Protein AF-A0A8G0PFW9-F1 (afdb_monomer)

pLDDT: mean 78.11, std 11.31, range [46.56, 93.0]

Nearest PDB structures (foldseek):
  8dt0-assembly2_B  TM=6.461E-01  e=2.366E+00  synthetic construct
  8dt0-assembly1_A  TM=6.400E-01  e=3.257E+00  synthetic construct

Organism: NCBI:txid1491479

Radius of gyration: 21.11 Å; Cα contacts (8 Å, |Δi|>4): 56; chains: 1; bounding box: 57×26×61 Å

Sequence (131 aa):
MNAHKLSPIAANILSLLYEFVSATLFGGIHLFAWNSRFPTDTEKLLWRISALMAIGVPYLYIATHIPLIGSTVTDIRRRMKRTRNITLGYIAIFYTPCRLFLVAESFRSLYYLPSEAFEATPAVMSIPHLG

Secondary structure (DSSP, 8-state):
--TT---HHHHHHHHHHHHHHHHHHHHHHHHHTTT---SSHHHHHHHHHHHHHHHHHHHHHHHHHGGGTT--HHHHHHHHHHHHHHHHHHIIIIIHHHHHHHHHHHHHHHHTS-GGGTS--TTTTT-TT--

Foldseek 3Di:
DDPPDDDPLRVVVVVLVVVLVVLQVLLVVLVVCLPPDDPDPVLSVLSVVLSVCSNVLSVVLCVLCVVVSDDDPVCCVVSVVVSVVVNVVCCVPRNVVSSVSSVVVVVVSVVPPPVVVVPQDVVNVVPPPDD

Structure (mmCIF, N/CA/C/O backbone):
data_AF-A0A8G0PFW9-F1
#
_entry.id   AF-A0A8G0PFW9-F1
#
loop_
_atom_sit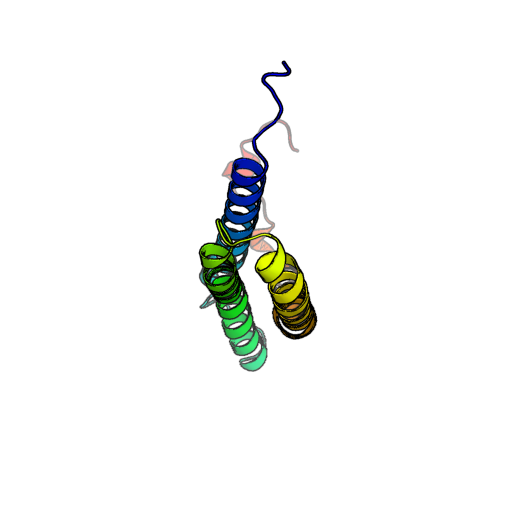e.group_PDB
_atom_site.id
_atom_site.type_symbol
_atom_site.label_atom_id
_atom_site.label_alt_id
_atom_site.label_comp_id
_atom_site.label_asym_id
_atom_site.label_entity_id
_atom_site.label_seq_id
_atom_site.pdbx_PDB_ins_code
_atom_site.Cartn_x
_atom_site.Cartn_y
_atom_site.Cartn_z
_atom_site.occupancy
_atom_site.B_iso_or_equiv
_atom_site.auth_seq_id
_atom_site.auth_comp_id
_atom_site.auth_asym_id
_atom_site.auth_atom_id
_atom_site.pdbx_PDB_model_num
ATOM 1 N N . MET A 1 1 ? 7.457 2.168 39.677 1.00 46.56 1 MET A N 1
ATOM 2 C CA . MET A 1 1 ? 6.596 2.701 38.595 1.00 46.56 1 MET A CA 1
ATOM 3 C C . MET A 1 1 ? 7.503 3.002 37.412 1.00 46.56 1 MET A C 1
ATOM 5 O O . MET A 1 1 ? 8.308 3.914 37.506 1.00 46.56 1 MET A O 1
ATOM 9 N N . ASN A 1 2 ? 7.486 2.172 36.366 1.00 52.34 2 ASN A N 1
ATOM 10 C CA . ASN A 1 2 ? 8.480 2.252 35.288 1.00 52.34 2 ASN A CA 1
ATOM 11 C C . ASN A 1 2 ? 8.028 3.276 34.242 1.00 52.34 2 ASN A C 1
ATOM 13 O O . ASN A 1 2 ? 7.095 3.002 33.491 1.00 52.34 2 ASN A O 1
ATOM 17 N N . ALA A 1 3 ? 8.711 4.419 34.175 1.00 60.00 3 ALA A N 1
ATOM 18 C CA . ALA A 1 3 ? 8.406 5.542 33.281 1.00 60.00 3 ALA A CA 1
ATOM 19 C C . ALA A 1 3 ? 8.506 5.222 31.769 1.00 60.00 3 ALA A C 1
ATOM 21 O O . ALA A 1 3 ? 8.150 6.052 30.943 1.00 60.00 3 ALA A O 1
ATOM 22 N N . HIS A 1 4 ? 8.945 4.014 31.398 1.00 67.62 4 HIS A N 1
ATOM 23 C CA . HIS A 1 4 ? 9.104 3.579 30.005 1.00 67.62 4 HIS A CA 1
ATOM 24 C C . HIS A 1 4 ? 7.953 2.717 29.459 1.00 67.62 4 HIS A C 1
ATOM 26 O O . HIS A 1 4 ? 7.956 2.385 28.275 1.00 67.62 4 HIS A O 1
ATOM 32 N N . LYS A 1 5 ? 6.962 2.324 30.276 1.00 73.75 5 LYS A N 1
ATOM 33 C CA . LYS A 1 5 ? 5.803 1.570 29.769 1.00 73.75 5 LYS A CA 1
ATOM 34 C C . LYS A 1 5 ? 4.761 2.533 29.196 1.00 73.75 5 LYS A C 1
ATOM 36 O O . LYS A 1 5 ? 3.968 3.104 29.939 1.00 73.75 5 LYS A O 1
ATOM 41 N N . LEU A 1 6 ? 4.766 2.679 27.871 1.00 75.31 6 LEU A N 1
ATOM 42 C CA . LEU A 1 6 ? 3.681 3.310 27.114 1.00 75.31 6 LEU A CA 1
ATOM 43 C C . LEU A 1 6 ? 2.337 2.666 27.482 1.00 75.31 6 LEU A C 1
ATOM 45 O O . LEU A 1 6 ? 2.247 1.448 27.666 1.00 75.31 6 LEU A O 1
ATOM 49 N N . SER A 1 7 ? 1.287 3.481 27.583 1.00 83.25 7 SER A N 1
ATOM 50 C CA . SER A 1 7 ? -0.062 2.959 27.794 1.00 83.25 7 SER A CA 1
ATOM 51 C C . SER A 1 7 ? -0.478 2.086 26.595 1.00 83.25 7 SER A C 1
ATOM 53 O O . SER A 1 7 ? -0.037 2.343 25.472 1.00 83.25 7 SER A O 1
ATOM 55 N N . PRO A 1 8 ? -1.345 1.074 26.782 1.00 76.31 8 PRO A N 1
AT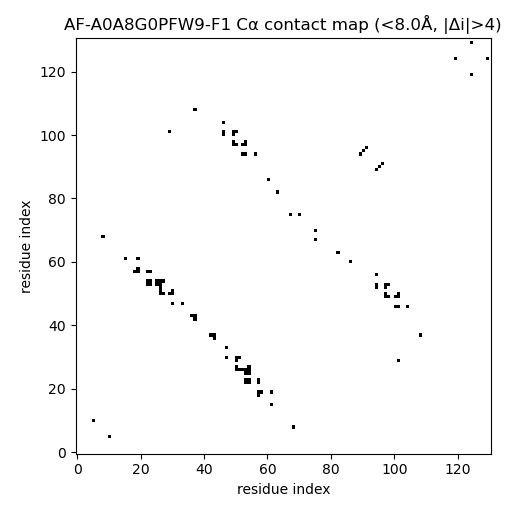OM 56 C CA . PRO A 1 8 ? -1.787 0.200 25.689 1.00 76.31 8 PRO A CA 1
ATOM 57 C C . PRO A 1 8 ? -2.383 0.971 24.503 1.00 76.31 8 PRO A C 1
ATOM 59 O O . PRO A 1 8 ? -2.210 0.590 23.350 1.00 76.31 8 PRO A O 1
ATOM 62 N N . ILE A 1 9 ? -3.050 2.091 24.788 1.00 75.69 9 ILE A N 1
ATOM 63 C CA . ILE A 1 9 ? -3.623 2.988 23.780 1.00 75.69 9 ILE A CA 1
ATOM 64 C C . ILE A 1 9 ? -2.515 3.709 23.009 1.00 75.69 9 ILE A C 1
ATOM 66 O O . ILE A 1 9 ? -2.540 3.715 21.782 1.00 75.69 9 ILE A O 1
ATOM 70 N N . ALA A 1 10 ? -1.523 4.269 23.709 1.00 81.19 10 ALA A N 1
ATOM 71 C CA . ALA A 1 10 ? -0.398 4.940 23.065 1.00 81.19 10 ALA A CA 1
ATOM 72 C C . ALA A 1 10 ? 0.402 3.972 22.181 1.00 81.19 10 ALA A C 1
ATOM 74 O O . ALA A 1 10 ? 0.757 4.326 21.062 1.00 81.19 10 ALA A O 1
ATOM 75 N N . ALA A 1 11 ? 0.621 2.734 22.636 1.00 80.06 11 ALA A N 1
ATOM 76 C CA . ALA A 1 11 ? 1.293 1.704 21.846 1.00 80.06 11 ALA A CA 1
ATOM 77 C C . ALA A 1 11 ? 0.537 1.376 20.544 1.00 80.06 11 ALA A C 1
ATOM 79 O O . ALA A 1 11 ? 1.153 1.336 19.483 1.00 80.06 11 ALA A O 1
ATOM 80 N N . ASN A 1 12 ? -0.791 1.220 20.606 1.00 80.19 12 ASN A N 1
ATOM 81 C CA . ASN A 1 12 ? -1.618 0.973 19.420 1.00 80.19 12 ASN A CA 1
ATOM 82 C C . ASN A 1 12 ? -1.625 2.165 18.453 1.00 80.19 12 ASN A C 1
ATOM 84 O O . ASN A 1 12 ? -1.585 1.985 17.242 1.00 80.19 12 ASN A O 1
ATOM 88 N N . ILE A 1 13 ? -1.674 3.395 18.969 1.00 82.31 13 ILE A N 1
ATOM 89 C CA . ILE A 1 13 ? -1.617 4.596 18.125 1.00 82.31 13 ILE A CA 1
ATOM 90 C C . ILE A 1 13 ? -0.265 4.669 17.412 1.00 82.31 13 ILE A C 1
ATOM 92 O O . ILE A 1 13 ? -0.219 4.892 16.205 1.00 82.31 13 ILE A O 1
ATOM 96 N N . LEU A 1 14 ? 0.833 4.437 18.134 1.00 86.38 14 LEU A N 1
ATOM 97 C CA . LEU A 1 14 ? 2.175 4.459 17.556 1.00 86.38 14 LEU A CA 1
ATOM 98 C C . LEU A 1 14 ? 2.358 3.386 16.477 1.00 86.38 14 LEU A C 1
ATOM 100 O O . LEU A 1 14 ? 2.917 3.692 15.424 1.00 86.38 14 LEU A O 1
ATOM 104 N N . SER A 1 15 ? 1.863 2.162 16.691 1.00 83.44 15 SER A N 1
ATOM 105 C CA . SER A 1 15 ? 1.940 1.108 15.672 1.00 83.44 15 SER A CA 1
ATOM 106 C C . SER A 1 15 ? 1.129 1.460 14.423 1.00 83.44 15 SER A C 1
ATOM 108 O O . SER A 1 15 ? 1.637 1.321 13.313 1.00 83.44 15 SER A O 1
ATOM 110 N N . LEU A 1 16 ? -0.086 1.997 14.589 1.00 83.50 16 LEU A N 1
ATOM 111 C CA . LEU A 1 16 ? -0.925 2.441 13.470 1.00 83.50 16 LEU A CA 1
ATOM 112 C C . LEU A 1 16 ? -0.260 3.564 12.662 1.00 83.50 16 LEU A C 1
ATOM 114 O O . LEU A 1 16 ? -0.283 3.537 11.432 1.00 83.50 16 LEU A O 1
ATOM 118 N N . LEU A 1 17 ? 0.359 4.537 13.339 1.00 88.00 17 LEU A N 1
ATOM 119 C CA . LEU A 1 17 ? 1.085 5.627 12.684 1.00 88.00 17 LEU A CA 1
ATOM 120 C C . LEU A 1 17 ? 2.297 5.110 11.904 1.00 88.00 17 LEU A C 1
ATOM 122 O O . LEU A 1 17 ? 2.507 5.509 10.760 1.00 88.00 17 LEU A O 1
ATOM 126 N N . TYR A 1 18 ? 3.074 4.204 12.498 1.00 89.75 18 TYR A N 1
ATOM 127 C CA . TYR A 1 18 ? 4.235 3.604 11.844 1.00 89.75 18 TYR A CA 1
ATOM 128 C C . TYR A 1 18 ? 3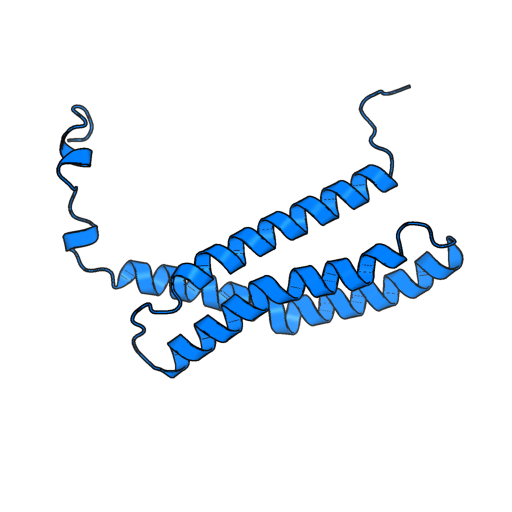.848 2.829 10.572 1.00 89.75 18 TYR A C 1
ATOM 130 O O . TYR A 1 18 ? 4.437 3.030 9.505 1.00 89.75 18 TYR A O 1
ATOM 138 N N . GLU A 1 19 ? 2.826 1.975 10.658 1.00 85.00 19 GLU A N 1
ATOM 139 C CA . GLU A 1 19 ? 2.307 1.205 9.520 1.00 85.00 19 GLU A CA 1
ATOM 140 C C . GLU A 1 19 ? 1.804 2.126 8.400 1.00 85.00 19 GLU A C 1
ATOM 142 O O . GLU A 1 19 ? 2.111 1.917 7.226 1.00 85.00 19 GLU A O 1
ATOM 147 N N . PHE A 1 20 ? 1.090 3.192 8.756 1.00 87.88 20 PHE A N 1
ATOM 148 C CA . PHE A 1 20 ? 0.565 4.152 7.794 1.00 87.88 20 PHE A CA 1
ATOM 149 C C . PHE A 1 20 ? 1.654 4.921 7.052 1.00 87.88 20 PHE A C 1
ATOM 151 O O . PHE A 1 20 ? 1.636 4.996 5.820 1.00 87.88 20 PHE A O 1
ATOM 158 N N . VAL A 1 21 ? 2.608 5.486 7.795 1.00 90.69 21 VAL A N 1
ATOM 159 C CA . VAL A 1 21 ? 3.698 6.274 7.216 1.00 90.69 21 VAL A CA 1
ATOM 160 C C . VAL A 1 21 ? 4.554 5.391 6.314 1.00 90.69 21 VAL A C 1
ATOM 162 O O . VAL A 1 21 ? 4.803 5.756 5.167 1.00 90.69 21 VAL A O 1
ATOM 165 N N . SER A 1 22 ? 4.946 4.202 6.781 1.00 88.69 22 SER A N 1
ATOM 166 C CA . SER A 1 22 ? 5.769 3.282 5.987 1.00 88.69 22 SER A CA 1
ATOM 167 C C . SER A 1 22 ? 5.087 2.856 4.683 1.00 88.69 22 SER A C 1
ATOM 169 O O . SER A 1 22 ? 5.723 2.858 3.628 1.00 88.69 22 SER A O 1
ATOM 171 N N . ALA A 1 23 ? 3.791 2.540 4.721 1.00 86.50 23 ALA A N 1
ATOM 172 C CA . ALA A 1 23 ? 3.063 2.118 3.533 1.00 86.50 23 ALA A CA 1
ATOM 173 C C . ALA A 1 23 ? 2.800 3.274 2.553 1.00 86.50 23 ALA A C 1
ATOM 175 O O . ALA A 1 23 ? 2.933 3.085 1.343 1.00 86.50 23 ALA A O 1
ATOM 176 N N . THR A 1 24 ? 2.505 4.474 3.062 1.00 87.94 24 THR A N 1
ATOM 177 C CA . THR A 1 24 ? 2.321 5.678 2.236 1.00 87.94 24 THR A CA 1
ATOM 178 C C . THR A 1 24 ? 3.617 6.068 1.536 1.00 87.94 24 THR A C 1
ATOM 180 O O . THR A 1 24 ? 3.604 6.332 0.337 1.00 87.94 24 THR A O 1
ATOM 183 N N . LEU A 1 25 ? 4.746 6.050 2.251 1.00 90.94 25 LEU A N 1
ATOM 184 C CA . LEU A 1 25 ? 6.060 6.316 1.663 1.00 90.94 25 LEU A CA 1
ATOM 185 C C . LEU A 1 25 ? 6.408 5.276 0.599 1.00 90.94 25 LEU A C 1
ATOM 187 O O . LEU A 1 25 ? 6.813 5.641 -0.503 1.00 90.94 25 LEU A O 1
ATOM 191 N N . PHE A 1 26 ? 6.197 3.990 0.900 1.00 87.88 26 PHE A N 1
ATOM 192 C CA . PHE A 1 26 ? 6.446 2.917 -0.056 1.00 87.88 26 PHE A CA 1
ATOM 193 C C . PHE A 1 26 ? 5.622 3.111 -1.334 1.00 87.88 26 PHE A C 1
ATOM 195 O O . PHE A 1 26 ? 6.199 3.221 -2.410 1.00 87.88 26 PHE A O 1
ATOM 202 N N . GLY A 1 27 ? 4.293 3.211 -1.244 1.00 85.94 27 GLY A N 1
ATOM 203 C CA . GLY A 1 27 ? 3.447 3.390 -2.429 1.00 85.94 27 GLY A CA 1
ATOM 204 C C . GLY A 1 27 ? 3.707 4.714 -3.158 1.00 85.94 27 GLY A C 1
ATOM 205 O O . GLY A 1 27 ? 3.757 4.743 -4.387 1.00 85.94 27 GLY A O 1
ATOM 206 N N . GLY A 1 28 ? 3.945 5.794 -2.407 1.00 88.31 28 GLY A N 1
ATOM 207 C CA . GLY A 1 28 ? 4.200 7.135 -2.933 1.00 88.31 28 GLY A CA 1
ATOM 208 C C . GLY A 1 28 ? 5.440 7.210 -3.817 1.00 88.31 28 GLY A C 1
ATOM 209 O O . GLY A 1 28 ? 5.379 7.781 -4.902 1.00 88.31 28 GLY A O 1
ATOM 210 N N . ILE A 1 29 ? 6.541 6.569 -3.414 1.00 90.75 29 ILE A N 1
ATOM 211 C CA . ILE A 1 29 ? 7.770 6.558 -4.221 1.00 90.75 29 ILE A CA 1
ATOM 212 C C . ILE A 1 29 ? 7.531 5.891 -5.586 1.00 90.75 29 ILE A C 1
ATOM 214 O O . ILE A 1 29 ? 7.997 6.388 -6.609 1.00 90.75 29 ILE A O 1
ATOM 218 N N . HIS A 1 30 ? 6.745 4.813 -5.630 1.00 89.31 30 HIS A N 1
ATOM 219 C CA . HIS A 1 30 ? 6.454 4.090 -6.873 1.00 89.31 30 HIS A CA 1
ATOM 220 C C . HIS A 1 30 ? 5.514 4.878 -7.803 1.00 89.31 30 HIS A C 1
ATOM 222 O O . HIS A 1 30 ? 5.549 4.693 -9.023 1.00 89.31 30 HIS A O 1
ATOM 228 N N . LEU A 1 31 ? 4.716 5.810 -7.265 1.00 88.19 31 LEU A N 1
ATOM 229 C CA . LEU A 1 31 ? 3.946 6.744 -8.088 1.00 88.19 31 LEU A CA 1
ATOM 230 C C . LEU A 1 31 ? 4.827 7.748 -8.838 1.00 88.19 31 LEU A C 1
ATOM 232 O O . LEU A 1 31 ? 4.417 8.198 -9.902 1.00 88.19 31 LEU A O 1
ATOM 236 N N . PHE A 1 32 ? 6.037 8.078 -8.374 1.00 87.94 32 PHE A N 1
ATOM 237 C CA . PHE A 1 32 ? 6.924 8.950 -9.159 1.00 87.94 32 PHE A CA 1
ATOM 238 C C . PHE A 1 32 ? 7.312 8.323 -10.505 1.00 87.94 32 PHE A C 1
ATOM 240 O O . PHE A 1 32 ? 7.477 9.030 -11.497 1.00 87.94 32 PHE A O 1
ATOM 247 N N . ALA A 1 33 ? 7.343 6.991 -10.577 1.00 86.19 33 ALA A N 1
ATOM 248 C CA . ALA A 1 33 ? 7.568 6.228 -11.801 1.00 86.19 33 ALA A CA 1
ATOM 249 C C . ALA A 1 33 ? 6.302 6.068 -12.678 1.00 86.19 33 ALA A C 1
ATOM 251 O O . ALA A 1 33 ? 6.254 5.212 -13.559 1.00 86.19 33 ALA A O 1
ATOM 252 N N . TRP A 1 34 ? 5.255 6.883 -12.480 1.00 87.19 34 TRP A N 1
ATOM 253 C CA . TRP A 1 34 ? 3.972 6.773 -13.200 1.00 87.19 34 TRP A CA 1
ATOM 254 C C . TRP A 1 34 ? 4.091 6.781 -14.733 1.00 87.19 34 TRP A C 1
ATOM 256 O O . TRP A 1 34 ? 3.286 6.159 -15.443 1.00 87.19 34 TRP A O 1
ATOM 266 N N . ASN A 1 35 ? 5.079 7.520 -15.241 1.00 84.88 35 ASN A N 1
ATOM 267 C CA . ASN A 1 35 ? 5.369 7.682 -16.665 1.00 84.88 35 ASN A CA 1
ATOM 268 C C . A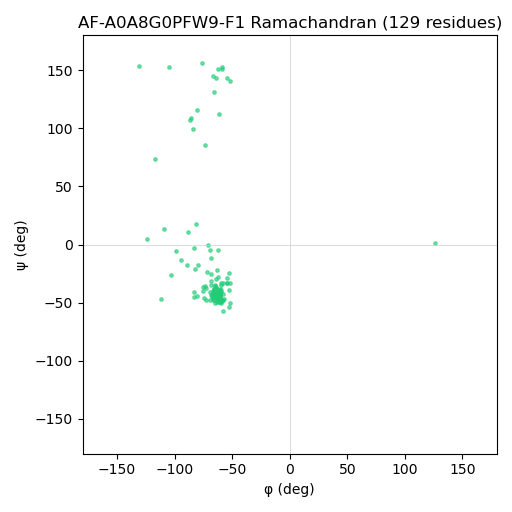SN A 1 35 ? 6.658 6.974 -17.102 1.00 84.88 35 ASN A C 1
ATOM 270 O O . ASN A 1 35 ? 7.127 7.217 -18.213 1.00 84.88 35 ASN A O 1
ATOM 274 N N . SER A 1 36 ? 7.211 6.093 -16.264 1.00 82.81 36 SER A N 1
ATOM 275 C CA . SER A 1 36 ? 8.371 5.286 -16.634 1.00 82.81 36 SER A CA 1
ATOM 276 C C . SER A 1 36 ? 8.080 4.422 -17.862 1.00 82.81 36 SER A C 1
ATOM 278 O O . SER A 1 36 ? 6.929 4.068 -18.154 1.00 82.81 36 SER A O 1
ATOM 280 N N . ARG A 1 37 ? 9.136 4.127 -18.624 1.00 82.12 37 ARG A N 1
ATOM 281 C CA . ARG A 1 37 ? 9.058 3.258 -19.800 1.00 82.12 37 ARG A CA 1
ATOM 282 C C . ARG A 1 37 ? 9.080 1.810 -19.328 1.00 82.12 37 ARG A C 1
ATOM 284 O O . ARG A 1 37 ? 10.070 1.376 -18.755 1.00 82.12 37 ARG A O 1
ATOM 291 N N . PHE A 1 38 ? 7.989 1.097 -19.577 1.00 84.56 38 PHE A N 1
ATOM 292 C CA . PHE A 1 38 ? 7.886 -0.340 -19.342 1.00 84.56 38 PHE A CA 1
ATOM 293 C C . PHE A 1 38 ? 7.951 -1.079 -20.685 1.00 84.56 38 PHE A C 1
ATOM 295 O O . PHE A 1 38 ? 7.568 -0.490 -21.701 1.00 84.56 38 PHE A O 1
ATOM 302 N N . PRO A 1 39 ? 8.418 -2.338 -20.709 1.00 82.94 39 PRO A N 1
ATOM 303 C CA . PRO A 1 39 ? 8.485 -3.134 -21.934 1.00 82.94 39 PRO A CA 1
ATOM 304 C C . PRO A 1 39 ? 7.117 -3.350 -22.593 1.00 82.94 39 PRO A C 1
ATOM 306 O O . PRO A 1 39 ? 7.027 -3.370 -23.819 1.00 82.94 39 PRO A O 1
ATOM 309 N N . THR A 1 40 ? 6.053 -3.481 -21.794 1.00 88.00 40 THR A N 1
ATOM 310 C CA . THR A 1 40 ? 4.678 -3.657 -22.281 1.00 88.00 40 THR A CA 1
ATOM 311 C C . THR A 1 40 ? 3.680 -2.709 -21.608 1.00 88.00 40 THR A C 1
ATOM 313 O O . THR A 1 40 ? 3.844 -2.291 -20.457 1.00 88.00 40 THR A O 1
ATOM 316 N N . ASP A 1 41 ? 2.581 -2.404 -22.308 1.00 89.75 41 ASP A N 1
ATOM 317 C CA . ASP A 1 41 ? 1.482 -1.598 -21.756 1.00 89.75 41 ASP A CA 1
ATOM 318 C C . ASP A 1 41 ? 0.777 -2.292 -20.579 1.00 89.75 41 ASP A C 1
ATOM 320 O O . ASP A 1 41 ? 0.292 -1.632 -19.657 1.00 89.75 41 ASP A O 1
ATOM 324 N N . THR A 1 42 ? 0.752 -3.628 -20.573 1.00 90.94 42 THR A N 1
ATOM 325 C CA . THR A 1 42 ? 0.171 -4.421 -19.484 1.00 90.94 42 THR A CA 1
ATOM 326 C C . THR A 1 42 ? 0.975 -4.282 -18.195 1.00 90.94 42 THR A C 1
ATOM 328 O O . THR A 1 42 ? 0.383 -4.039 -17.145 1.00 90.94 42 THR A O 1
ATOM 331 N N . GLU A 1 43 ? 2.307 -4.367 -18.255 1.00 89.19 43 GLU A N 1
ATOM 332 C CA . GLU A 1 43 ? 3.180 -4.163 -17.088 1.00 89.19 43 GLU A CA 1
ATOM 333 C C . GLU A 1 43 ? 3.024 -2.747 -16.527 1.00 89.19 43 GLU A C 1
ATOM 335 O O . GLU A 1 43 ? 2.881 -2.565 -15.318 1.00 89.19 43 GLU A O 1
ATOM 340 N N . LYS A 1 44 ? 2.936 -1.744 -17.407 1.00 89.38 44 LYS A N 1
ATOM 341 C CA . LYS A 1 44 ? 2.679 -0.354 -17.013 1.00 89.38 44 LYS A CA 1
ATOM 342 C C . LYS A 1 44 ? 1.335 -0.186 -16.306 1.00 89.38 44 LYS A C 1
ATOM 344 O O . LYS A 1 44 ? 1.237 0.546 -15.319 1.00 89.38 44 LYS A O 1
ATOM 349 N N . LEU A 1 45 ? 0.283 -0.837 -16.799 1.00 92.06 45 LEU A N 1
ATOM 350 C CA . LEU A 1 45 ? -1.030 -0.798 -16.160 1.00 92.06 45 LEU A CA 1
ATOM 351 C C . LEU A 1 45 ? -1.005 -1.504 -14.797 1.00 92.06 45 LEU A C 1
ATOM 353 O O . LEU A 1 45 ? -1.494 -0.943 -13.815 1.00 92.06 45 LEU A O 1
ATOM 357 N N . LEU A 1 46 ? -0.391 -2.689 -14.717 1.00 91.44 46 LEU A N 1
ATOM 358 C CA . LEU A 1 46 ? -0.221 -3.439 -13.470 1.00 91.44 46 LEU A CA 1
ATOM 359 C C . LEU A 1 46 ? 0.583 -2.648 -12.437 1.00 91.44 46 LEU A C 1
ATOM 361 O O . LEU A 1 46 ? 0.213 -2.638 -11.265 1.00 91.44 46 LEU A O 1
ATOM 365 N N . TRP A 1 47 ? 1.619 -1.923 -12.862 1.00 93.00 47 TRP A N 1
ATOM 366 C CA . TRP A 1 47 ? 2.390 -1.023 -12.006 1.00 93.00 47 TRP A CA 1
ATOM 367 C C . TRP A 1 47 ? 1.513 0.064 -11.401 1.00 93.00 47 TRP A C 1
ATOM 369 O O . TRP A 1 47 ? 1.497 0.247 -10.185 1.00 93.00 47 TRP A O 1
ATOM 379 N N . ARG A 1 48 ? 0.732 0.755 -12.236 1.00 92.50 48 ARG A N 1
ATOM 380 C CA . ARG A 1 48 ? -0.157 1.837 -11.793 1.00 92.50 48 ARG A CA 1
ATOM 381 C C . ARG A 1 48 ? -1.202 1.338 -10.806 1.00 92.50 48 ARG A C 1
ATOM 383 O O . ARG A 1 48 ? -1.385 1.951 -9.757 1.00 92.50 48 ARG A O 1
ATOM 390 N N . ILE A 1 49 ? -1.850 0.215 -11.116 1.00 92.00 49 ILE A N 1
ATOM 391 C CA . ILE A 1 49 ? -2.829 -0.410 -10.221 1.00 92.00 49 ILE A CA 1
ATOM 392 C C . ILE A 1 49 ? -2.153 -0.808 -8.906 1.00 92.00 49 ILE A C 1
ATOM 394 O O . ILE A 1 49 ? -2.655 -0.468 -7.838 1.00 92.00 49 ILE A O 1
ATOM 398 N N . SER A 1 50 ? -0.990 -1.459 -8.965 1.00 91.62 50 SER A N 1
ATOM 399 C CA . SER A 1 50 ? -0.264 -1.910 -7.774 1.00 91.62 50 SER A CA 1
ATOM 400 C C . SER A 1 50 ? 0.195 -0.741 -6.899 1.00 91.62 50 SER A C 1
ATOM 402 O O . SER A 1 50 ? 0.060 -0.812 -5.679 1.00 91.62 50 SER A O 1
ATOM 404 N N . ALA A 1 51 ? 0.678 0.354 -7.493 1.00 91.19 51 ALA A N 1
ATOM 405 C CA . ALA A 1 51 ? 1.097 1.557 -6.775 1.00 91.19 51 ALA A CA 1
ATOM 406 C C . ALA A 1 51 ? -0.092 2.278 -6.116 1.00 91.19 51 ALA A C 1
ATOM 408 O O . ALA A 1 51 ? -0.010 2.663 -4.949 1.00 91.19 51 ALA A O 1
ATOM 409 N N . LEU A 1 52 ? -1.228 2.394 -6.815 1.00 90.31 52 LEU A N 1
ATOM 410 C CA . LEU A 1 52 ? -2.460 2.953 -6.245 1.00 90.31 52 LEU A CA 1
ATOM 411 C C . LEU A 1 52 ? -3.001 2.089 -5.101 1.00 90.31 52 LEU A C 1
ATOM 413 O O . LEU A 1 52 ? -3.375 2.618 -4.055 1.00 90.31 52 LEU A O 1
ATOM 417 N N . MET A 1 53 ? -2.995 0.765 -5.265 1.00 87.81 53 MET A N 1
ATOM 418 C CA . MET A 1 53 ? -3.384 -0.173 -4.210 1.00 87.81 53 MET A CA 1
ATOM 419 C C . MET A 1 53 ? -2.441 -0.073 -3.005 1.00 87.81 53 MET A C 1
ATOM 421 O O . MET A 1 53 ? -2.904 -0.040 -1.867 1.00 87.81 53 MET A O 1
ATOM 425 N N . ALA A 1 54 ? -1.130 0.052 -3.227 1.00 87.06 54 ALA A N 1
ATOM 426 C CA . ALA A 1 54 ? -0.153 0.189 -2.149 1.00 87.06 54 ALA A CA 1
ATOM 427 C C . ALA A 1 54 ? -0.405 1.424 -1.264 1.00 87.06 54 ALA A C 1
ATOM 429 O O . ALA A 1 54 ? -0.173 1.347 -0.057 1.00 87.06 54 ALA A O 1
ATOM 430 N N . ILE A 1 55 ? -0.926 2.518 -1.836 1.00 87.19 55 ILE A N 1
ATOM 431 C CA . ILE A 1 55 ? -1.327 3.719 -1.087 1.00 87.19 55 ILE A CA 1
ATOM 432 C C . ILE A 1 55 ? -2.728 3.584 -0.497 1.00 87.19 55 ILE A C 1
ATOM 434 O O . ILE A 1 55 ? -2.914 3.922 0.663 1.00 87.19 55 ILE A O 1
ATOM 438 N N . GLY A 1 56 ? -3.716 3.101 -1.254 1.00 85.25 56 GLY A N 1
ATOM 439 C CA . GLY A 1 56 ? -5.122 3.106 -0.831 1.00 85.25 56 GLY A CA 1
ATOM 440 C C . GLY A 1 56 ? -5.437 2.154 0.328 1.00 85.25 56 GLY A C 1
ATOM 441 O O . GLY A 1 56 ? -6.246 2.475 1.200 1.00 85.25 56 GLY A O 1
ATOM 442 N N . VAL A 1 57 ? -4.775 0.996 0.380 1.00 81.69 57 VAL A N 1
ATOM 443 C CA . VAL A 1 57 ? -5.018 -0.038 1.401 1.00 81.69 57 VAL A CA 1
ATOM 444 C C . VAL A 1 57 ? -4.766 0.450 2.842 1.00 81.69 57 VAL A C 1
ATOM 446 O O . VAL A 1 57 ? -5.635 0.238 3.693 1.00 81.69 57 VAL A O 1
ATOM 449 N N . PRO A 1 58 ? -3.654 1.145 3.143 1.00 81.75 58 PRO A N 1
ATOM 450 C CA . PRO A 1 58 ? -3.419 1.773 4.447 1.00 81.75 58 PRO A CA 1
ATOM 451 C C . PRO A 1 58 ? -4.545 2.691 4.941 1.00 81.75 58 PRO A C 1
ATOM 453 O O . PRO A 1 58 ? -4.883 2.662 6.125 1.00 81.75 58 PRO A O 1
ATOM 456 N N . TYR A 1 59 ? -5.172 3.472 4.055 1.00 83.19 59 TYR A N 1
ATOM 457 C CA . TYR A 1 59 ? -6.269 4.369 4.443 1.00 83.19 59 TYR A CA 1
ATOM 458 C C . TYR A 1 59 ? -7.527 3.589 4.840 1.00 83.19 59 TYR A C 1
ATOM 460 O O . TYR A 1 59 ? -8.164 3.914 5.844 1.00 83.19 59 TYR A O 1
ATOM 468 N N . LEU A 1 60 ? -7.858 2.518 4.108 1.00 80.31 60 LEU A N 1
ATOM 469 C CA . LEU A 1 60 ? -8.967 1.622 4.464 1.00 80.31 60 LEU A CA 1
ATOM 470 C C . LEU A 1 60 ? -8.710 0.906 5.798 1.00 80.31 60 LEU A C 1
ATOM 472 O O . LEU A 1 60 ? -9.623 0.720 6.610 1.00 80.31 60 LEU A O 1
ATOM 476 N N . TYR A 1 61 ? -7.457 0.530 6.054 1.00 78.19 61 TYR A N 1
ATOM 477 C CA . TYR A 1 61 ? -7.056 -0.079 7.315 1.00 78.19 61 TYR A CA 1
ATOM 478 C C . TYR A 1 61 ? -7.251 0.880 8.500 1.00 78.19 61 TYR A C 1
ATOM 480 O O . TYR A 1 61 ? -7.939 0.522 9.456 1.00 78.19 61 TYR A O 1
ATOM 488 N N . ILE A 1 62 ? -6.775 2.127 8.415 1.00 78.38 62 ILE A N 1
ATOM 489 C CA . ILE A 1 62 ? -7.027 3.135 9.459 1.00 78.38 62 ILE A CA 1
ATOM 490 C C . ILE A 1 62 ? -8.527 3.359 9.666 1.00 78.38 62 ILE A C 1
ATOM 492 O O . ILE A 1 62 ? -9.000 3.333 10.805 1.00 78.38 62 ILE A O 1
ATOM 496 N N . ALA A 1 63 ? -9.289 3.535 8.582 1.00 79.06 63 ALA A N 1
ATOM 497 C CA . ALA A 1 63 ? -10.724 3.809 8.652 1.00 79.06 63 ALA A CA 1
ATOM 498 C C . ALA A 1 63 ? -11.501 2.715 9.409 1.00 79.06 63 ALA A C 1
ATOM 500 O O . ALA A 1 63 ? -12.463 3.004 10.119 1.00 79.06 63 ALA A O 1
ATOM 501 N N . THR A 1 64 ? -11.062 1.458 9.305 1.00 74.19 64 THR A N 1
ATOM 502 C CA . THR A 1 64 ? -11.681 0.328 10.015 1.00 74.19 64 THR A CA 1
ATOM 503 C C . THR A 1 64 ? -11.224 0.179 11.472 1.00 74.19 64 THR A C 1
ATOM 505 O O . THR A 1 64 ? -11.953 -0.426 12.261 1.00 74.19 64 THR A O 1
ATOM 508 N N . HIS A 1 65 ? -10.063 0.731 11.852 1.00 71.50 65 HIS A N 1
ATOM 509 C CA . HIS A 1 65 ? -9.450 0.536 13.175 1.00 71.50 65 HIS A CA 1
ATOM 510 C C . HIS A 1 65 ? -9.621 1.735 14.128 1.00 71.50 65 HIS A C 1
ATOM 512 O O . HIS A 1 65 ? -9.705 1.516 15.335 1.00 71.50 65 HIS A O 1
ATOM 518 N N . ILE A 1 66 ? -9.779 2.969 13.624 1.00 70.81 66 ILE A N 1
ATOM 519 C CA . ILE A 1 66 ? -10.113 4.162 14.436 1.00 70.81 66 ILE A CA 1
ATOM 520 C C . ILE A 1 66 ? -11.344 3.963 15.344 1.00 70.81 66 ILE A C 1
ATOM 522 O O . ILE A 1 66 ? -11.225 4.212 16.544 1.00 70.81 66 ILE A O 1
ATOM 526 N N . PRO A 1 67 ? -12.506 3.475 14.860 1.00 68.69 67 PRO A N 1
ATOM 527 C CA . PRO A 1 67 ? -13.702 3.346 15.701 1.00 68.69 67 PRO A CA 1
ATOM 528 C C . PRO A 1 67 ? -13.593 2.260 16.787 1.00 68.69 67 PRO A C 1
ATOM 530 O O . PRO A 1 67 ? -14.498 2.114 17.605 1.00 68.69 67 PRO A O 1
ATOM 533 N N . LEU A 1 68 ? -12.506 1.480 16.808 1.00 66.00 68 LEU A N 1
ATOM 534 C CA . LEU A 1 68 ? -12.250 0.463 17.832 1.00 66.00 68 LEU A CA 1
ATOM 535 C C . LEU A 1 68 ? -11.487 1.025 19.040 1.00 66.00 68 LEU A C 1
ATOM 537 O O . LEU A 1 68 ? -11.511 0.403 20.107 1.00 66.00 68 LEU A O 1
ATOM 541 N N . ILE A 1 69 ? -10.851 2.195 18.896 1.00 64.75 69 ILE A N 1
ATOM 542 C CA . ILE A 1 69 ? -10.084 2.880 19.942 1.00 64.75 69 ILE A CA 1
ATOM 543 C C . ILE A 1 69 ? -11.074 3.475 20.959 1.00 64.75 69 ILE A C 1
ATOM 545 O O . ILE A 1 69 ? -11.489 4.621 20.844 1.00 64.75 69 ILE A O 1
ATOM 549 N N . GLY A 1 70 ? -11.499 2.669 21.939 1.00 61.03 70 GLY A N 1
ATOM 550 C CA . GLY A 1 70 ? -12.399 3.095 23.026 1.00 61.03 70 GLY A CA 1
ATOM 551 C C . GLY A 1 70 ? -13.671 2.258 23.215 1.00 61.03 70 GLY A C 1
ATOM 552 O O . GLY A 1 70 ? -14.472 2.570 24.089 1.00 61.03 70 GLY A O 1
ATOM 553 N N . SER A 1 71 ? -13.870 1.197 22.429 1.00 61.62 71 SER A N 1
ATOM 554 C CA . SER A 1 71 ? -15.043 0.312 22.563 1.00 61.62 71 SER A CA 1
ATOM 555 C C . SER A 1 71 ? -14.943 -0.662 23.759 1.00 61.62 71 SER A C 1
ATOM 557 O O . SER A 1 71 ? -13.855 -0.972 24.235 1.00 61.62 71 SER A O 1
ATOM 559 N N . THR A 1 72 ? -16.078 -1.148 24.276 1.00 59.38 72 THR A N 1
ATOM 560 C CA . THR A 1 72 ? -16.154 -2.064 25.436 1.00 59.38 72 THR A CA 1
ATOM 561 C C . THR A 1 72 ? -15.554 -3.454 25.135 1.00 59.38 72 THR A C 1
ATOM 563 O O . THR A 1 72 ? -15.696 -3.988 24.035 1.00 59.38 72 THR A O 1
ATOM 566 N N . VAL A 1 73 ? -14.908 -4.084 26.132 1.00 61.41 73 VAL A N 1
ATOM 567 C CA . VAL A 1 73 ? -14.100 -5.331 26.036 1.00 61.41 73 VAL A CA 1
ATOM 568 C C . VAL A 1 73 ? -14.811 -6.515 25.348 1.00 61.41 73 VAL A C 1
ATOM 570 O O . VAL A 1 73 ? -14.174 -7.317 24.656 1.00 61.41 73 VAL A O 1
ATOM 573 N N . THR A 1 74 ? -16.130 -6.639 25.502 1.00 58.34 74 THR A N 1
ATOM 574 C CA . THR A 1 74 ? -16.945 -7.716 24.911 1.00 58.34 74 THR A CA 1
ATOM 575 C C . THR A 1 74 ? -17.179 -7.536 23.408 1.00 58.34 74 THR A C 1
ATOM 577 O O . THR A 1 74 ? -17.062 -8.510 22.656 1.00 58.34 74 THR A O 1
ATOM 580 N N . ASP A 1 75 ? -17.417 -6.305 22.952 1.00 60.50 75 ASP A N 1
ATOM 581 C CA . ASP A 1 75 ? -17.534 -5.970 21.529 1.00 60.50 75 ASP A CA 1
ATOM 582 C C . ASP A 1 75 ? -16.173 -5.996 20.832 1.00 60.50 75 ASP A C 1
ATOM 584 O O . ASP A 1 75 ? -16.071 -6.505 19.710 1.00 60.50 75 ASP A O 1
ATOM 588 N N . ILE A 1 76 ? -15.104 -5.587 21.532 1.00 60.59 76 ILE A N 1
ATOM 589 C CA . ILE A 1 76 ? -13.719 -5.721 21.059 1.00 60.59 76 ILE A CA 1
ATOM 590 C C . ILE A 1 76 ? -13.444 -7.172 20.657 1.00 60.59 76 ILE A C 1
ATOM 592 O O . ILE A 1 76 ? -13.042 -7.431 19.529 1.00 60.59 76 ILE A O 1
ATOM 596 N N . ARG A 1 77 ? -13.692 -8.161 21.524 1.00 64.25 77 ARG A N 1
ATOM 597 C CA . ARG A 1 77 ? -13.244 -9.545 21.268 1.00 64.25 77 ARG A CA 1
ATOM 598 C C . ARG A 1 77 ? -13.897 -10.189 20.035 1.00 64.25 77 ARG A C 1
ATOM 600 O O . ARG A 1 77 ? -13.233 -10.944 19.317 1.00 64.25 77 ARG A O 1
ATOM 607 N N . ARG A 1 78 ? -15.178 -9.903 19.768 1.00 64.31 78 ARG A N 1
ATOM 608 C CA . ARG A 1 78 ? -15.909 -10.435 18.600 1.00 64.31 78 ARG A CA 1
ATOM 609 C C . ARG A 1 78 ? -15.598 -9.643 17.330 1.00 64.31 78 ARG A C 1
ATOM 611 O O . ARG A 1 78 ? -15.346 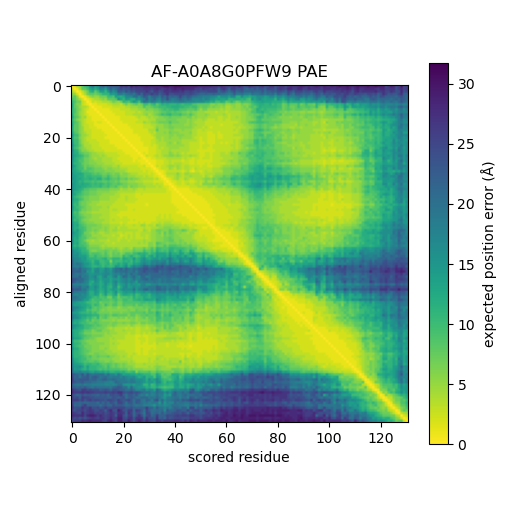-10.252 16.287 1.00 64.31 78 ARG A O 1
ATOM 618 N N . ARG A 1 79 ? -15.576 -8.309 17.414 1.00 63.22 79 ARG A N 1
ATOM 619 C CA . ARG A 1 79 ? -15.278 -7.426 16.279 1.00 63.22 79 ARG A CA 1
ATOM 620 C C . ARG A 1 79 ? -13.833 -7.610 15.821 1.00 63.22 79 ARG A C 1
ATOM 622 O O . ARG A 1 79 ? -13.624 -7.829 14.637 1.00 63.22 79 ARG A O 1
ATOM 629 N N . MET A 1 80 ? -12.883 -7.678 16.754 1.00 61.16 80 MET A N 1
ATOM 630 C CA . MET A 1 80 ? -11.447 -7.812 16.496 1.00 61.16 80 MET A CA 1
ATOM 631 C C . MET A 1 80 ? -11.083 -9.139 15.824 1.00 61.16 80 MET A C 1
ATOM 633 O O . MET A 1 80 ? -10.215 -9.150 14.965 1.00 61.16 80 MET A O 1
ATOM 637 N N . LYS A 1 81 ? -11.764 -10.259 16.122 1.00 66.69 81 LYS A N 1
ATOM 638 C CA . LYS A 1 81 ? -11.549 -11.516 15.371 1.00 66.69 81 LYS A CA 1
ATOM 639 C C . LYS A 1 81 ? -12.021 -11.409 13.919 1.00 66.69 81 LYS A C 1
ATOM 641 O O . LYS A 1 81 ? -11.327 -11.883 13.024 1.00 66.69 81 LYS A O 1
ATOM 646 N N . ARG A 1 82 ? -13.192 -10.807 13.683 1.00 69.44 82 ARG A N 1
ATOM 647 C CA . ARG A 1 82 ? -13.770 -10.683 12.338 1.00 69.44 82 ARG A CA 1
ATOM 648 C C . ARG A 1 82 ? -13.015 -9.655 11.497 1.00 69.44 82 ARG A C 1
ATOM 650 O O . ARG A 1 82 ? -12.641 -9.978 10.377 1.00 69.44 82 ARG A O 1
ATOM 657 N N . THR A 1 83 ? -12.750 -8.466 12.039 1.00 70.50 83 THR A N 1
ATOM 658 C CA . THR A 1 83 ? -11.970 -7.427 11.353 1.00 70.50 83 THR A CA 1
ATOM 659 C C . THR A 1 83 ? -10.560 -7.917 11.074 1.00 70.50 83 THR A C 1
ATOM 661 O O . THR A 1 83 ? -10.145 -7.869 9.927 1.00 70.50 83 THR A O 1
ATOM 664 N N . ARG A 1 84 ? -9.867 -8.512 12.054 1.00 68.69 84 ARG A N 1
ATOM 665 C CA . ARG A 1 84 ? -8.529 -9.079 11.839 1.00 68.69 84 ARG A CA 1
ATOM 666 C C . ARG A 1 84 ? -8.515 -10.132 10.736 1.00 68.69 84 ARG A C 1
ATOM 668 O O . ARG A 1 84 ? -7.651 -10.068 9.877 1.00 68.69 84 ARG A O 1
ATOM 675 N N . ASN A 1 85 ? -9.448 -11.085 10.726 1.00 77.06 85 ASN A N 1
ATOM 676 C CA . ASN A 1 85 ? -9.457 -12.125 9.693 1.00 77.06 85 ASN A CA 1
ATOM 677 C C . ASN A 1 85 ? -9.752 -11.554 8.295 1.00 77.06 85 ASN A C 1
ATOM 679 O O . ASN A 1 85 ? -9.130 -11.986 7.330 1.00 77.06 85 ASN A O 1
ATOM 683 N N . ILE A 1 86 ? -10.656 -10.574 8.187 1.00 78.06 86 ILE A N 1
ATOM 684 C CA . ILE A 1 86 ? -10.947 -9.890 6.918 1.00 78.06 86 ILE A CA 1
ATOM 685 C C . ILE A 1 86 ? -9.724 -9.095 6.451 1.00 78.06 86 ILE A C 1
ATOM 687 O O . ILE A 1 86 ? -9.315 -9.239 5.304 1.00 78.06 86 ILE A O 1
ATOM 691 N N . THR A 1 87 ? -9.105 -8.316 7.340 1.00 75.75 87 THR A N 1
ATOM 692 C CA . THR A 1 87 ? -7.893 -7.547 7.041 1.00 75.75 87 THR A CA 1
ATOM 693 C C . THR A 1 87 ? -6.747 -8.461 6.615 1.00 75.75 87 THR A C 1
ATOM 695 O O . THR A 1 87 ? -6.119 -8.203 5.596 1.00 75.75 87 THR A O 1
ATOM 698 N N . LEU A 1 88 ? -6.494 -9.557 7.340 1.00 76.25 88 LEU A N 1
ATOM 699 C CA . LEU A 1 88 ? -5.443 -10.520 6.994 1.00 76.25 88 LEU A CA 1
ATOM 700 C C . LEU A 1 88 ? -5.709 -11.198 5.646 1.00 76.25 88 LEU A C 1
ATOM 702 O O . LEU A 1 88 ? -4.790 -11.321 4.842 1.00 76.25 88 LEU A O 1
ATOM 706 N N . GLY A 1 89 ? -6.956 -11.598 5.378 1.00 84.25 89 GLY A N 1
ATOM 707 C CA . GLY A 1 89 ? -7.338 -12.168 4.085 1.00 84.25 89 GLY A CA 1
ATOM 708 C C . GLY A 1 89 ? -7.152 -11.172 2.940 1.00 84.25 89 GLY A C 1
ATOM 709 O O . GLY A 1 89 ? -6.584 -11.512 1.907 1.00 84.25 89 GLY A O 1
ATOM 710 N N . TYR A 1 90 ? -7.558 -9.920 3.145 1.00 80.69 90 TYR A N 1
ATOM 711 C CA . TYR A 1 90 ? -7.390 -8.857 2.160 1.00 80.69 90 TYR A CA 1
ATOM 712 C C . TYR A 1 90 ? -5.911 -8.533 1.893 1.00 80.69 90 TYR A C 1
ATOM 714 O O . TYR A 1 90 ? -5.504 -8.426 0.735 1.00 80.69 90 TYR A O 1
ATOM 722 N N . ILE A 1 91 ? -5.091 -8.444 2.947 1.00 79.31 91 ILE A N 1
ATOM 723 C CA . ILE A 1 91 ? -3.641 -8.256 2.823 1.00 79.31 91 ILE A CA 1
ATOM 724 C C . ILE A 1 91 ? -3.031 -9.403 2.014 1.00 79.31 91 ILE A C 1
ATOM 726 O O . ILE A 1 91 ? -2.294 -9.152 1.064 1.00 79.31 91 ILE A O 1
ATOM 730 N N . ALA A 1 92 ? -3.372 -10.649 2.348 1.00 83.38 92 ALA A N 1
ATOM 731 C CA . ALA A 1 92 ? -2.822 -11.824 1.684 1.00 83.38 92 ALA A CA 1
ATOM 732 C C . ALA A 1 92 ? -3.181 -11.893 0.191 1.00 83.38 92 ALA A C 1
ATOM 734 O O . ALA A 1 92 ? -2.323 -12.230 -0.621 1.00 83.38 92 ALA A O 1
ATOM 735 N N . ILE A 1 93 ? -4.426 -11.567 -0.170 1.00 86.19 93 ILE A N 1
ATOM 736 C CA . ILE A 1 93 ? -4.934 -11.738 -1.538 1.00 86.19 93 ILE A CA 1
ATOM 737 C C . ILE A 1 93 ? -4.557 -10.563 -2.443 1.00 86.19 93 ILE A C 1
ATOM 739 O O . ILE A 1 93 ? -4.209 -10.777 -3.599 1.00 86.19 93 ILE A O 1
ATOM 743 N N . PHE A 1 94 ? -4.626 -9.327 -1.944 1.00 82.75 94 PHE A N 1
ATOM 744 C CA . PHE A 1 94 ? -4.498 -8.141 -2.797 1.00 82.75 94 PHE A CA 1
ATOM 745 C C . PHE A 1 94 ? -3.217 -7.359 -2.541 1.00 82.75 94 PHE A C 1
ATOM 747 O O . PHE A 1 94 ? -2.518 -6.994 -3.484 1.00 82.75 94 PHE A O 1
ATOM 754 N N . TYR A 1 95 ? -2.883 -7.107 -1.277 1.00 83.88 95 TYR A N 1
ATOM 755 C CA . TYR A 1 95 ? -1.758 -6.237 -0.945 1.00 83.88 95 TYR A CA 1
ATOM 756 C C . TYR A 1 95 ? -0.406 -6.920 -1.183 1.00 83.88 95 TYR A C 1
ATOM 758 O O . TYR A 1 95 ? 0.477 -6.333 -1.809 1.00 83.88 95 TYR A O 1
ATOM 766 N N . THR A 1 96 ? -0.246 -8.167 -0.730 1.00 87.06 96 THR A N 1
ATOM 767 C CA . THR A 1 96 ? 1.021 -8.901 -0.841 1.00 87.06 96 THR A CA 1
ATOM 768 C C . THR A 1 96 ? 1.454 -9.100 -2.298 1.00 87.06 96 THR A C 1
ATOM 770 O O . THR A 1 96 ? 2.590 -8.737 -2.606 1.00 87.06 96 THR A O 1
ATOM 773 N N . PRO A 1 97 ? 0.600 -9.577 -3.229 1.00 90.19 97 PRO A N 1
ATOM 774 C CA . PRO A 1 97 ? 1.010 -9.748 -4.623 1.00 90.19 97 PRO A CA 1
ATOM 775 C C . PRO A 1 97 ? 1.350 -8.422 -5.311 1.00 90.19 97 PRO A C 1
ATOM 777 O O . PRO A 1 97 ? 2.373 -8.343 -5.984 1.00 90.19 97 PRO A O 1
ATOM 780 N N . CYS A 1 98 ? 0.561 -7.362 -5.085 1.00 89.19 98 CYS A N 1
ATOM 781 C CA . CYS A 1 98 ? 0.856 -6.028 -5.625 1.00 89.19 98 CYS A CA 1
ATOM 782 C C . CYS A 1 98 ? 2.214 -5.517 -5.133 1.00 89.19 98 CYS A C 1
ATOM 784 O O . CYS A 1 98 ? 2.991 -4.949 -5.897 1.00 89.19 98 CYS A O 1
ATOM 786 N N . ARG A 1 99 ? 2.526 -5.740 -3.853 1.00 87.94 99 ARG A N 1
ATOM 787 C CA . ARG A 1 99 ? 3.794 -5.310 -3.266 1.00 87.94 99 ARG A CA 1
ATOM 788 C C . ARG A 1 99 ? 4.977 -6.092 -3.822 1.00 87.94 99 ARG A C 1
ATOM 790 O O . ARG A 1 99 ? 5.991 -5.487 -4.152 1.00 87.94 99 ARG A O 1
ATOM 797 N N . LEU A 1 100 ? 4.843 -7.410 -3.955 1.00 91.56 100 LEU A N 1
ATOM 798 C CA . LEU A 1 100 ? 5.869 -8.246 -4.578 1.00 91.56 100 LEU A CA 1
ATOM 799 C C . LEU A 1 100 ? 6.100 -7.846 -6.037 1.00 91.56 100 LEU A C 1
ATOM 801 O O . LEU A 1 100 ? 7.249 -7.741 -6.453 1.00 91.56 100 LEU A O 1
ATOM 805 N N . PHE A 1 101 ? 5.029 -7.555 -6.779 1.00 91.94 101 PHE A N 1
ATOM 806 C CA . PHE A 1 101 ? 5.113 -7.069 -8.152 1.00 91.94 101 PHE A CA 1
ATOM 807 C C . PHE A 1 101 ? 5.867 -5.737 -8.245 1.00 91.94 101 PHE A C 1
ATOM 809 O O . PHE A 1 101 ? 6.807 -5.636 -9.023 1.00 91.94 101 PHE A O 1
ATOM 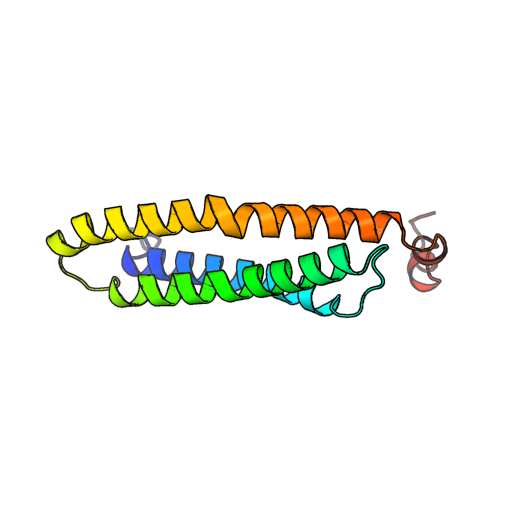816 N N . LEU A 1 102 ? 5.524 -4.742 -7.416 1.00 91.00 102 LEU A N 1
ATOM 817 C CA . LEU A 1 102 ? 6.224 -3.450 -7.394 1.00 91.00 102 LEU A CA 1
ATOM 818 C C . LEU A 1 102 ? 7.719 -3.604 -7.106 1.00 91.00 102 LEU A C 1
ATOM 820 O O . LEU A 1 102 ? 8.540 -2.964 -7.757 1.00 91.00 102 LEU A O 1
ATOM 824 N N . VAL A 1 103 ? 8.082 -4.468 -6.155 1.00 90.94 103 VAL A N 1
ATOM 825 C CA . VAL A 1 103 ? 9.488 -4.736 -5.830 1.00 90.94 103 VAL A CA 1
ATOM 826 C C . VAL A 1 103 ? 10.193 -5.429 -6.998 1.00 90.94 103 VAL A C 1
ATOM 828 O O . VAL A 1 103 ? 11.270 -4.995 -7.400 1.00 90.94 103 VAL A O 1
ATOM 831 N N . ALA A 1 104 ? 9.582 -6.467 -7.574 1.00 91.19 104 ALA A N 1
ATOM 832 C CA . ALA A 1 104 ? 10.148 -7.199 -8.703 1.00 91.19 104 ALA A CA 1
ATOM 833 C C . ALA A 1 104 ? 10.355 -6.292 -9.929 1.00 91.19 104 ALA A C 1
ATOM 835 O O . ALA A 1 104 ? 11.445 -6.277 -10.501 1.00 91.19 104 ALA A O 1
ATOM 836 N N . GLU A 1 105 ? 9.355 -5.484 -10.287 1.00 89.62 105 GLU A N 1
ATOM 837 C CA . GLU A 1 105 ? 9.449 -4.535 -11.401 1.00 89.62 105 GLU A CA 1
ATOM 838 C C . GLU A 1 105 ? 10.427 -3.392 -11.131 1.00 89.62 105 GLU A C 1
ATOM 840 O O . GLU A 1 105 ? 11.086 -2.922 -12.056 1.00 89.62 105 GLU A O 1
ATOM 845 N N . SER A 1 106 ? 10.595 -2.970 -9.874 1.00 88.12 106 SER A N 1
ATOM 846 C CA . SER A 1 106 ? 11.614 -1.973 -9.517 1.00 88.12 106 SER A CA 1
ATOM 847 C C . SER A 1 106 ? 13.022 -2.494 -9.801 1.00 88.12 106 SER A C 1
ATOM 849 O O . SER A 1 106 ? 13.825 -1.800 -10.422 1.00 88.12 106 SER A O 1
ATOM 851 N N . PHE A 1 107 ? 13.317 -3.738 -9.405 1.00 87.12 107 PHE A N 1
ATOM 852 C CA . PHE A 1 107 ? 14.608 -4.364 -9.704 1.00 87.12 107 PHE A CA 1
ATOM 853 C C . PHE A 1 107 ? 14.793 -4.624 -11.197 1.00 87.12 107 PHE A C 1
ATOM 855 O O . PHE A 1 107 ? 15.878 -4.393 -11.728 1.00 87.12 107 PHE A O 1
ATOM 862 N N . ARG A 1 108 ? 13.737 -5.060 -11.890 1.00 84.44 108 ARG A N 1
ATOM 863 C CA . ARG A 1 108 ? 13.762 -5.250 -13.343 1.00 84.44 108 ARG A CA 1
ATOM 864 C C . ARG A 1 108 ? 14.069 -3.935 -14.058 1.00 84.44 108 ARG A C 1
ATOM 866 O O . ARG A 1 108 ? 14.961 -3.891 -14.897 1.00 84.44 108 ARG A O 1
ATOM 873 N N . SER A 1 109 ? 13.389 -2.856 -13.679 1.00 81.50 109 SER A N 1
ATOM 874 C CA . SER A 1 109 ? 13.613 -1.518 -14.233 1.00 81.50 109 SER A CA 1
ATOM 875 C C . SER A 1 109 ? 15.041 -1.029 -13.985 1.00 81.50 109 SER A C 1
ATOM 877 O O . SER A 1 109 ? 15.636 -0.442 -14.882 1.00 81.50 109 SER A O 1
ATOM 879 N N . LEU A 1 110 ? 15.612 -1.315 -12.807 1.00 81.25 110 LEU A N 1
ATOM 880 C CA . LEU A 1 110 ? 17.008 -1.001 -12.496 1.00 81.25 110 LEU A CA 1
ATOM 881 C C . LEU A 1 110 ? 17.991 -1.801 -13.361 1.00 81.25 110 LEU A C 1
ATOM 883 O O . LEU A 1 110 ? 18.995 -1.257 -13.796 1.00 81.25 110 LEU A O 1
ATOM 887 N N . TYR A 1 111 ? 17.707 -3.074 -13.637 1.00 76.81 111 TYR A N 1
ATOM 888 C CA . TYR A 1 111 ? 18.565 -3.909 -14.481 1.00 76.81 111 TYR A CA 1
ATOM 889 C C . TYR A 1 111 ? 18.624 -3.421 -15.938 1.00 76.81 111 TYR A C 1
ATOM 891 O O . TYR A 1 111 ? 19.671 -3.497 -16.570 1.00 76.81 111 TYR A O 1
ATOM 899 N N . TYR A 1 112 ? 17.514 -2.898 -16.466 1.00 73.00 112 TYR A N 1
ATOM 900 C CA . TYR A 1 112 ? 17.437 -2.362 -17.831 1.00 73.00 112 TYR A CA 1
ATOM 901 C C . TYR A 1 112 ? 17.810 -0.873 -17.937 1.00 73.00 112 TYR A C 1
ATOM 903 O O . TYR A 1 112 ? 17.573 -0.266 -18.986 1.00 73.00 112 TYR A O 1
ATOM 911 N N . LEU A 1 113 ? 18.369 -0.261 -16.884 1.00 70.88 113 LEU A N 1
ATOM 912 C CA . LEU A 1 113 ? 18.876 1.106 -16.987 1.00 70.88 113 LEU A CA 1
ATOM 913 C C . LEU A 1 113 ? 20.052 1.157 -17.984 1.00 70.88 113 LEU A C 1
ATOM 915 O O . LEU A 1 113 ? 20.851 0.219 -18.027 1.00 70.88 113 LEU A O 1
ATOM 919 N N . PRO A 1 114 ? 20.178 2.237 -18.778 1.00 68.00 114 PRO A N 1
ATOM 920 C CA . PRO A 1 114 ? 21.312 2.414 -19.678 1.00 68.00 114 PRO A CA 1
ATOM 921 C C . PRO A 1 114 ? 22.633 2.316 -18.906 1.00 68.00 114 PRO A C 1
ATOM 923 O O . PRO A 1 114 ? 22.713 2.791 -17.769 1.00 68.00 114 PRO A O 1
ATOM 926 N N . SER A 1 115 ? 23.673 1.733 -19.510 1.00 60.00 115 SER A N 1
ATOM 927 C CA . SER A 1 115 ? 25.003 1.623 -18.892 1.00 60.00 115 SER A CA 1
ATOM 928 C C . SER A 1 115 ? 25.549 2.981 -18.443 1.00 60.00 115 SER A C 1
ATOM 930 O O . SER A 1 115 ? 26.239 3.049 -17.432 1.00 60.00 115 SER A O 1
ATOM 932 N N . GLU A 1 116 ? 25.154 4.074 -19.110 1.00 62.75 116 GLU A N 1
ATOM 933 C CA . GLU A 1 116 ? 25.529 5.445 -18.744 1.00 62.75 116 GLU A CA 1
ATOM 934 C C . GLU A 1 116 ? 25.013 5.883 -17.363 1.00 62.75 116 GLU A C 1
A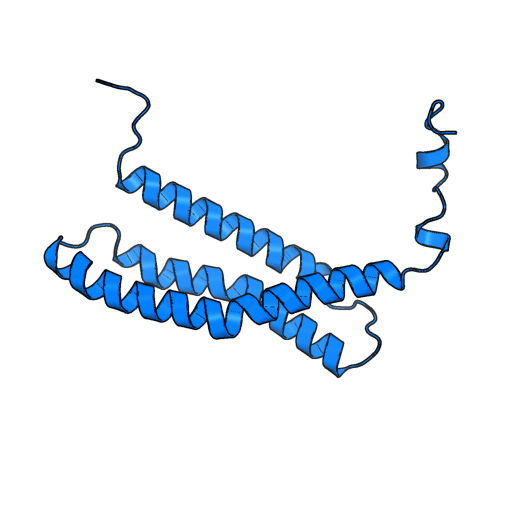TOM 936 O O . GLU A 1 116 ? 25.564 6.806 -16.772 1.00 62.75 116 GLU A O 1
ATOM 9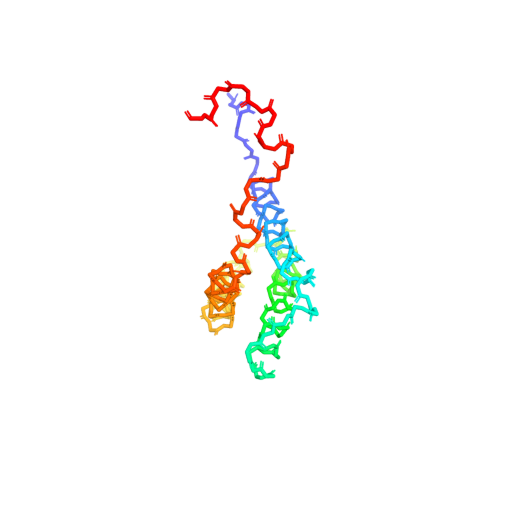41 N N . ALA A 1 117 ? 23.971 5.246 -16.821 1.00 61.97 117 ALA A N 1
ATOM 942 C CA . ALA A 1 117 ? 23.492 5.527 -15.467 1.00 61.97 117 ALA A CA 1
ATOM 943 C C . ALA A 1 117 ? 24.340 4.846 -14.377 1.00 61.97 117 ALA A C 1
ATOM 945 O O . ALA A 1 117 ? 24.263 5.234 -13.210 1.00 61.97 117 ALA A O 1
ATOM 946 N N . PHE A 1 118 ? 25.134 3.838 -14.753 1.00 63.53 118 PHE A N 1
ATOM 947 C CA . PHE A 1 118 ? 26.097 3.166 -13.878 1.00 63.53 118 PHE A CA 1
ATOM 948 C C . PHE A 1 118 ? 27.506 3.765 -13.988 1.00 63.53 118 PHE A C 1
ATOM 950 O O . PHE A 1 118 ? 28.343 3.504 -13.125 1.00 63.53 118 PHE A O 1
ATOM 957 N N . GLU A 1 119 ? 27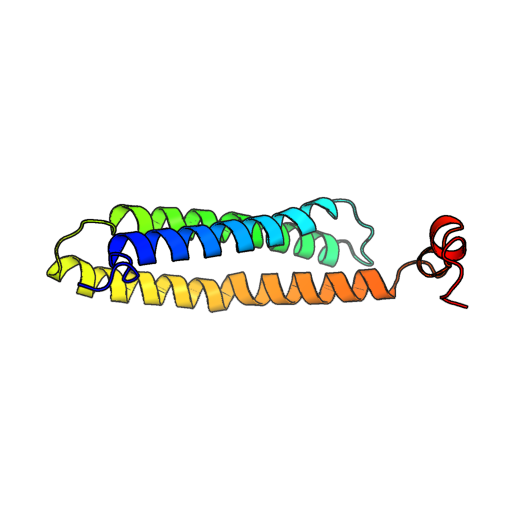.759 4.585 -15.012 1.00 64.69 119 GLU A N 1
ATOM 958 C CA . GLU A 1 119 ? 28.983 5.372 -15.138 1.00 64.69 119 GLU A CA 1
ATOM 959 C C . GLU A 1 119 ? 29.048 6.422 -14.020 1.00 64.69 119 GLU A C 1
ATOM 961 O O . GLU A 1 119 ? 28.094 7.161 -13.749 1.00 64.69 119 GLU A O 1
ATOM 966 N N . ALA A 1 120 ? 30.194 6.491 -13.342 1.00 60.84 120 ALA A N 1
ATOM 967 C CA . ALA A 1 120 ? 30.415 7.444 -12.269 1.00 60.84 120 ALA A CA 1
ATOM 968 C C . ALA A 1 120 ? 30.304 8.874 -12.817 1.00 60.84 120 ALA A C 1
ATOM 970 O O . ALA A 1 120 ? 31.145 9.336 -13.588 1.00 60.84 120 ALA A O 1
ATOM 971 N N . THR A 1 121 ? 29.263 9.606 -12.410 1.00 65.50 121 THR A N 1
ATOM 972 C CA . THR A 1 121 ? 29.171 11.032 -12.752 1.00 65.50 121 THR A CA 1
ATOM 973 C C . THR A 1 121 ? 30.401 11.779 -12.205 1.00 65.50 121 THR A C 1
ATOM 975 O O . THR A 1 121 ? 30.960 11.363 -11.183 1.00 65.50 121 THR A O 1
ATOM 978 N N . PRO A 1 122 ? 30.827 12.904 -12.814 1.00 64.31 122 PRO A N 1
ATOM 979 C CA . PRO A 1 122 ? 32.010 13.653 -12.369 1.00 64.31 122 PRO A CA 1
ATOM 980 C C . PRO A 1 122 ? 31.997 14.030 -10.876 1.00 64.31 122 PRO A C 1
ATOM 982 O O . PRO A 1 122 ? 33.050 14.188 -10.265 1.00 64.31 122 PRO A O 1
ATOM 985 N N . ALA A 1 123 ? 30.810 14.126 -10.266 1.00 63.94 123 ALA A N 1
ATOM 986 C CA . ALA A 1 123 ? 30.636 14.334 -8.832 1.00 63.94 123 ALA A CA 1
ATOM 987 C C . ALA A 1 123 ? 31.124 13.142 -7.984 1.00 63.94 123 ALA A C 1
ATOM 989 O O . ALA A 1 123 ? 31.739 13.349 -6.942 1.00 63.94 123 ALA A O 1
ATOM 990 N N . VAL A 1 124 ? 30.906 11.901 -8.428 1.00 63.12 124 VAL A N 1
ATOM 991 C CA . VAL A 1 124 ? 31.366 10.689 -7.723 1.00 63.12 124 VAL A CA 1
ATOM 992 C C . VAL A 1 124 ? 32.872 10.489 -7.916 1.00 63.12 124 VAL A C 1
ATOM 994 O O . VAL A 1 124 ? 33.571 10.152 -6.966 1.00 63.12 124 VAL A O 1
ATOM 997 N N . MET A 1 125 ? 33.387 10.814 -9.108 1.00 62.88 125 MET A N 1
ATOM 998 C CA . MET A 1 125 ? 34.826 10.797 -9.427 1.00 62.88 125 MET A CA 1
ATOM 999 C C . MET A 1 125 ? 35.638 11.878 -8.693 1.00 62.88 125 MET A C 1
ATOM 1001 O O . MET A 1 125 ? 36.865 11.840 -8.699 1.00 62.88 125 MET A O 1
ATOM 1005 N N . SER A 1 126 ? 34.978 12.850 -8.053 1.00 66.00 126 SER A N 1
ATOM 1006 C CA . SER A 1 126 ? 35.636 13.886 -7.246 1.00 66.00 126 SER A CA 1
ATOM 1007 C C . SER A 1 126 ? 35.960 13.438 -5.810 1.00 66.00 126 SER A C 1
ATOM 1009 O O . SER A 1 126 ? 36.575 14.192 -5.055 1.00 66.00 126 SER A O 1
ATOM 1011 N N . ILE A 1 127 ? 35.568 12.215 -5.426 1.00 74.06 127 ILE A N 1
ATOM 1012 C CA . ILE A 1 127 ? 35.841 11.622 -4.112 1.00 74.06 127 ILE A CA 1
ATOM 1013 C C . ILE A 1 127 ? 37.224 10.938 -4.156 1.00 74.06 127 ILE A C 1
ATOM 1015 O O . ILE A 1 127 ? 37.347 9.863 -4.738 1.00 74.06 127 ILE A O 1
ATOM 1019 N N . PRO A 1 128 ? 38.279 11.493 -3.523 1.00 64.00 128 PRO A N 1
ATOM 1020 C CA . PRO A 1 128 ? 39.672 11.131 -3.831 1.00 64.00 128 PRO A CA 1
ATOM 1021 C C . PRO A 1 128 ? 40.135 9.730 -3.387 1.00 64.00 128 PRO A C 1
ATOM 1023 O O . PRO A 1 128 ? 41.302 9.403 -3.562 1.00 64.00 128 PRO A O 1
ATOM 1026 N N . HIS A 1 129 ? 39.279 8.931 -2.747 1.00 71.44 129 HIS A N 1
ATOM 1027 C CA . HIS A 1 129 ? 39.661 7.682 -2.068 1.00 71.44 129 HIS A CA 1
ATOM 1028 C C . HIS A 1 129 ? 38.904 6.438 -2.556 1.00 71.44 129 HIS A C 1
ATOM 1030 O O . HIS A 1 129 ? 39.079 5.364 -1.987 1.00 71.44 129 HIS A O 1
ATOM 1036 N N . LEU A 1 130 ? 38.063 6.573 -3.583 1.00 58.91 130 LEU A N 1
ATOM 1037 C CA . LEU A 1 130 ? 37.363 5.462 -4.231 1.00 58.91 130 LEU A CA 1
ATOM 1038 C C . LEU A 1 130 ? 37.835 5.375 -5.686 1.00 58.91 130 LEU A C 1
ATOM 1040 O O . LEU A 1 130 ? 37.135 5.801 -6.600 1.00 58.91 130 LEU A O 1
ATOM 1044 N N . GLY A 1 131 ? 39.060 4.887 -5.867 1.00 54.53 131 GLY A N 1
ATOM 1045 C CA . GLY A 1 131 ? 39.665 4.542 -7.153 1.00 54.53 131 GLY A CA 1
ATOM 1046 C C . GLY A 1 131 ? 40.316 3.175 -7.061 1.00 54.53 131 GLY A C 1
ATOM 1047 O O . GLY A 1 131 ? 40.855 2.874 -5.971 1.00 54.53 131 GLY A O 1
#

Solvent-accessible surface area (backbone atoms only — not comparable to full-atom values): 7666 Å² total; per-residue (Å²): 135,70,93,80,68,71,52,75,65,57,50,52,51,51,51,52,49,52,55,42,51,55,36,40,53,55,17,50,60,55,50,75,52,73,80,59,91,55,99,43,72,64,61,47,50,51,47,52,53,26,27,50,47,42,39,52,51,50,54,56,50,48,67,69,49,58,80,56,76,82,57,59,73,74,60,44,60,59,49,50,55,53,51,48,51,51,51,51,51,48,39,61,70,54,49,48,55,31,51,53,48,53,53,54,50,51,54,51,56,60,70,70,48,60,70,74,77,72,49,76,50,74,76,62,68,65,46,95,82,79,124

Mean predicted aligned error: 10.25 Å